Protein AF-A0A2R6J9D9-F1 (afdb_monomer)

Foldseek 3Di:
DDDPDLVVLCVVVVDDCVPDLAHSLLSSLVSCVVVVHQLCVVCVVVVHDSVVSVVSPVVSVVSVVVVVVVVVVVCVVVDLFDFDDDPPPDLQCQVVSVVVRCVVSVHDDPDDSVVRSVVVD

Structure (mmCIF, N/CA/C/O backbone):
data_AF-A0A2R6J9D9-F1
#
_entry.id   AF-A0A2R6J9D9-F1
#
loop_
_atom_site.group_PDB
_atom_site.id
_atom_site.type_symbol
_atom_site.label_atom_id
_atom_site.label_alt_id
_atom_site.label_comp_id
_atom_site.label_asym_id
_atom_site.label_entity_id
_atom_site.label_seq_id
_atom_site.pdbx_PDB_ins_code
_atom_site.Cartn_x
_atom_site.Cartn_y
_atom_site.Cartn_z
_atom_site.occupancy
_atom_site.B_iso_or_equiv
_atom_site.auth_seq_id
_atom_site.auth_comp_id
_atom_site.auth_asym_id
_atom_site.auth_atom_id
_atom_site.pdbx_PDB_model_num
ATOM 1 N N . MET A 1 1 ? 12.250 -14.308 -22.988 1.00 59.38 1 MET A N 1
ATOM 2 C CA . MET A 1 1 ? 10.865 -14.685 -22.638 1.00 59.38 1 MET A CA 1
ATOM 3 C C . MET A 1 1 ? 10.064 -13.410 -22.821 1.00 59.38 1 MET A C 1
ATOM 5 O O . MET A 1 1 ? 10.521 -12.401 -22.309 1.00 59.38 1 MET A O 1
ATOM 9 N N . THR A 1 2 ? 9.012 -13.396 -23.637 1.00 79.56 2 THR A N 1
ATOM 10 C CA . THR A 1 2 ? 8.226 -12.167 -23.847 1.00 79.56 2 THR A CA 1
ATOM 11 C C . THR A 1 2 ? 7.443 -11.876 -22.575 1.00 79.56 2 THR A C 1
ATOM 13 O O . THR A 1 2 ? 6.824 -12.797 -22.035 1.00 79.56 2 THR A O 1
ATOM 16 N N . LEU A 1 3 ? 7.526 -10.648 -22.065 1.00 84.19 3 LEU A N 1
ATOM 17 C CA . LEU A 1 3 ? 6.741 -10.256 -20.904 1.00 84.19 3 LEU A CA 1
ATOM 18 C C . LEU A 1 3 ? 5.250 -10.218 -21.281 1.00 84.19 3 LEU A C 1
ATOM 20 O O . LEU A 1 3 ? 4.922 -9.930 -22.433 1.00 84.19 3 LEU A O 1
ATOM 24 N N . PRO A 1 4 ? 4.342 -10.575 -20.356 1.00 85.94 4 PRO A N 1
ATOM 25 C CA . PRO A 1 4 ? 2.912 -10.381 -20.573 1.00 85.94 4 PRO A CA 1
ATOM 26 C C . PRO A 1 4 ? 2.604 -8.893 -20.769 1.00 85.94 4 PRO A C 1
ATOM 28 O O . PRO A 1 4 ? 3.293 -8.043 -20.203 1.00 85.94 4 PRO A O 1
ATOM 31 N N . ASP A 1 5 ? 1.562 -8.596 -21.543 1.00 90.19 5 ASP A N 1
ATOM 32 C CA . ASP A 1 5 ? 1.125 -7.222 -21.781 1.00 90.19 5 ASP A CA 1
ATOM 33 C C . ASP A 1 5 ? 0.757 -6.549 -20.439 1.00 90.19 5 ASP A C 1
ATOM 35 O O . ASP A 1 5 ? -0.042 -7.111 -19.677 1.00 90.19 5 ASP A O 1
ATOM 39 N N . PRO A 1 6 ? 1.339 -5.379 -20.101 1.00 88.50 6 PRO A N 1
ATOM 40 C CA . PRO A 1 6 ? 0.987 -4.652 -18.887 1.00 88.50 6 PRO A CA 1
ATOM 41 C C . PRO A 1 6 ? -0.514 -4.365 -18.765 1.00 88.50 6 PRO A C 1
ATOM 43 O O . PRO A 1 6 ? -1.036 -4.364 -17.651 1.00 88.50 6 PRO A O 1
ATOM 46 N N . ASP A 1 7 ? -1.211 -4.142 -19.879 1.00 89.69 7 ASP A N 1
ATOM 47 C CA . ASP A 1 7 ? -2.634 -3.810 -19.877 1.00 89.69 7 ASP A CA 1
ATOM 48 C C . ASP A 1 7 ? -3.474 -5.007 -19.422 1.00 89.69 7 ASP A C 1
ATOM 50 O O . ASP A 1 7 ? -4.302 -4.863 -18.519 1.00 89.69 7 ASP A O 1
ATOM 54 N N . ASP A 1 8 ? -3.170 -6.204 -19.932 1.00 92.12 8 ASP A N 1
ATOM 55 C CA . ASP A 1 8 ? -3.807 -7.454 -19.503 1.00 92.12 8 ASP A CA 1
ATOM 56 C C . ASP A 1 8 ? -3.584 -7.704 -18.003 1.00 92.12 8 ASP A C 1
ATOM 58 O O . ASP A 1 8 ? -4.490 -8.134 -17.280 1.00 92.12 8 ASP A O 1
ATOM 62 N N . LEU A 1 9 ? -2.372 -7.421 -17.507 1.00 92.06 9 LEU A N 1
ATOM 63 C CA . LEU A 1 9 ? -2.051 -7.577 -16.089 1.00 92.06 9 LEU A CA 1
ATOM 64 C C . LEU A 1 9 ? -2.871 -6.635 -15.207 1.00 92.06 9 LEU A C 1
ATOM 66 O O . LEU A 1 9 ? -3.335 -7.047 -14.141 1.00 92.06 9 LEU A O 1
ATOM 70 N N . LEU A 1 10 ? -3.016 -5.377 -15.625 1.00 94.12 10 LEU A N 1
ATOM 71 C CA . LEU A 1 10 ? -3.750 -4.359 -14.881 1.00 94.12 10 LEU A CA 1
ATOM 72 C C . LEU A 1 10 ? -5.261 -4.603 -14.909 1.00 94.12 10 LEU A C 1
ATOM 74 O O . LEU A 1 10 ? -5.912 -4.440 -13.875 1.00 94.12 10 LEU A O 1
ATOM 78 N N . GLU A 1 11 ? -5.810 -5.044 -16.041 1.00 92.88 11 GLU A N 1
ATOM 79 C CA . GLU A 1 11 ? -7.218 -5.439 -16.140 1.00 92.88 11 GLU A CA 1
ATOM 80 C C . GLU A 1 11 ? -7.527 -6.647 -15.251 1.00 92.88 11 GLU A C 1
ATOM 82 O O . GLU A 1 11 ? -8.516 -6.631 -14.516 1.00 92.88 11 GLU A O 1
ATOM 87 N N . GLN A 1 12 ? -6.655 -7.663 -15.232 1.00 91.06 12 GLN A N 1
ATOM 88 C CA . GLN A 1 12 ? -6.852 -8.866 -14.416 1.00 91.06 12 GLN A CA 1
ATOM 89 C C . GLN A 1 12 ? -6.980 -8.558 -12.915 1.00 91.06 12 GLN A C 1
ATOM 91 O O . GLN A 1 12 ? -7.716 -9.246 -12.205 1.00 91.06 12 GLN A O 1
ATOM 96 N N . VAL A 1 13 ? -6.261 -7.545 -12.423 1.00 89.94 13 VAL A N 1
ATOM 97 C CA . VAL A 1 13 ? -6.293 -7.133 -11.008 1.00 89.94 13 VAL A CA 1
ATOM 98 C C . VAL A 1 13 ? -7.260 -5.976 -10.735 1.00 89.94 13 VAL A C 1
ATOM 100 O O . VAL A 1 13 ? -7.359 -5.534 -9.592 1.00 89.94 13 VAL A O 1
ATOM 103 N N . GLY A 1 14 ? -7.981 -5.493 -11.753 1.00 93.38 14 GLY A N 1
ATOM 104 C CA . GLY A 1 14 ? -8.982 -4.433 -11.619 1.00 93.38 14 GLY A CA 1
ATOM 105 C C . GLY A 1 14 ? -8.395 -3.054 -11.306 1.00 93.38 14 GLY A C 1
ATOM 106 O O . GLY A 1 14 ? -8.954 -2.317 -10.496 1.00 93.38 14 GLY A O 1
ATOM 107 N N . PHE A 1 15 ? -7.248 -2.700 -11.891 1.00 96.06 15 PHE A N 1
ATOM 108 C CA . PHE A 1 15 ? -6.626 -1.400 -11.643 1.00 96.06 15 PHE A CA 1
ATOM 109 C C . PHE A 1 15 ? -7.365 -0.248 -12.346 1.00 96.06 15 PHE A C 1
ATOM 111 O O . PHE A 1 15 ? -7.432 -0.188 -13.573 1.00 96.06 15 PHE A O 1
ATOM 118 N N . GLU A 1 16 ? -7.821 0.739 -11.569 1.00 94.62 16 GLU A N 1
ATOM 119 C CA . GLU A 1 16 ? -8.441 1.968 -12.075 1.00 94.62 16 GLU A CA 1
ATOM 120 C C . GLU A 1 16 ? -7.589 3.205 -11.754 1.00 94.62 16 GLU A C 1
ATOM 122 O O . GLU A 1 16 ? -7.557 3.694 -10.624 1.00 94.62 16 GLU A O 1
ATOM 127 N N . ALA A 1 17 ? -6.925 3.770 -12.767 1.00 91.06 17 ALA A N 1
ATOM 128 C CA . ALA A 1 17 ? -6.007 4.900 -12.581 1.00 91.06 17 ALA A CA 1
ATOM 129 C C . ALA A 1 17 ? -6.672 6.154 -11.979 1.00 91.06 17 ALA A C 1
ATOM 131 O O . ALA A 1 17 ? -6.022 6.904 -11.259 1.00 91.06 17 ALA A O 1
ATOM 132 N N . GLY A 1 18 ? -7.958 6.392 -12.264 1.00 92.06 18 GLY A N 1
ATOM 133 C CA . GLY A 1 18 ? -8.691 7.558 -11.754 1.00 92.06 18 GLY A CA 1
ATOM 134 C C . GLY A 1 18 ? -9.075 7.469 -10.273 1.00 92.06 18 GLY A C 1
ATOM 135 O O . GLY A 1 18 ? -9.363 8.495 -9.664 1.00 92.06 18 GLY A O 1
ATOM 136 N N . ALA A 1 19 ? -9.065 6.264 -9.700 1.00 93.62 19 ALA A N 1
ATOM 137 C CA . ALA A 1 19 ? -9.430 6.000 -8.309 1.00 93.62 19 ALA A CA 1
ATOM 138 C C . ALA A 1 19 ? -8.234 5.527 -7.462 1.00 93.62 19 ALA A C 1
ATOM 140 O O . ALA A 1 19 ? -8.396 5.195 -6.289 1.00 93.62 19 ALA A O 1
ATOM 141 N N . SER A 1 20 ? -7.030 5.489 -8.041 1.00 95.44 20 SER A N 1
ATOM 142 C CA . SER A 1 20 ? -5.826 4.990 -7.383 1.00 95.44 20 SER A CA 1
ATOM 143 C C . SER A 1 20 ? -4.877 6.115 -6.969 1.00 95.44 20 SER A C 1
ATOM 145 O O . SER A 1 20 ? -4.750 7.133 -7.644 1.00 95.44 20 SER A O 1
ATOM 147 N N . ALA A 1 21 ? -4.131 5.887 -5.885 1.00 96.62 21 ALA A N 1
ATOM 148 C CA . ALA A 1 21 ? -2.968 6.701 -5.523 1.00 96.62 21 ALA A CA 1
ATOM 149 C C . ALA A 1 21 ? -1.754 6.454 -6.447 1.00 96.62 21 ALA A C 1
ATOM 151 O O . ALA A 1 21 ? -0.755 7.174 -6.380 1.00 96.62 21 ALA A O 1
ATOM 152 N N . LEU A 1 22 ? -1.814 5.417 -7.287 1.00 97.75 22 LEU A N 1
ATOM 153 C CA . LEU A 1 22 ? -0.772 5.073 -8.244 1.00 97.75 22 LEU A CA 1
ATOM 154 C C . LEU A 1 22 ? -1.107 5.612 -9.631 1.00 97.75 22 LEU A C 1
ATOM 156 O O . LEU A 1 22 ? -2.234 5.520 -10.109 1.00 97.75 22 LEU A O 1
ATOM 160 N N . THR A 1 23 ? -0.085 6.094 -10.329 1.00 97.06 23 THR A N 1
ATOM 161 C CA . THR A 1 23 ? -0.179 6.304 -11.776 1.00 97.06 23 THR A CA 1
ATOM 162 C C . THR A 1 23 ? -0.217 4.956 -12.497 1.00 97.06 23 THR A C 1
ATOM 164 O O . THR A 1 23 ? 0.303 3.961 -11.988 1.00 97.06 23 THR A O 1
ATOM 167 N N . ARG A 1 24 ? -0.748 4.925 -13.728 1.00 96.25 24 ARG A N 1
ATOM 168 C CA . ARG A 1 24 ? -0.723 3.709 -14.562 1.00 96.25 24 ARG A CA 1
ATOM 169 C C . ARG A 1 24 ? 0.689 3.129 -14.666 1.00 96.25 24 ARG A C 1
ATOM 171 O O . ARG A 1 24 ? 0.888 1.954 -14.402 1.00 96.25 24 ARG A O 1
ATOM 178 N N . ARG A 1 25 ? 1.690 3.980 -14.909 1.00 96.94 25 ARG A N 1
ATOM 179 C CA . ARG A 1 25 ? 3.084 3.545 -15.048 1.00 96.94 25 ARG A CA 1
ATOM 180 C C . ARG A 1 25 ? 3.670 2.932 -13.775 1.00 96.94 25 ARG A C 1
ATOM 182 O O . ARG A 1 25 ? 4.456 1.995 -13.848 1.00 96.94 25 ARG A O 1
ATOM 189 N N . GLN A 1 26 ? 3.296 3.454 -12.610 1.00 98.25 26 GLN A N 1
ATOM 190 C CA . GLN A 1 26 ? 3.671 2.861 -11.326 1.00 98.25 26 GLN A CA 1
ATOM 191 C C . GLN A 1 26 ? 3.028 1.485 -11.139 1.00 98.25 26 GLN A C 1
ATOM 193 O O . GLN A 1 26 ? 3.707 0.555 -10.711 1.00 98.25 26 GLN A O 1
ATOM 198 N N . ALA A 1 27 ? 1.750 1.349 -11.496 1.00 97.75 27 ALA A N 1
ATOM 199 C CA . ALA A 1 27 ? 1.034 0.082 -11.418 1.00 97.75 27 ALA A CA 1
ATOM 200 C C . ALA A 1 27 ? 1.625 -0.976 -12.366 1.00 97.75 27 ALA A C 1
ATOM 202 O O . ALA A 1 27 ? 1.843 -2.102 -11.933 1.00 97.75 27 ALA A O 1
ATOM 203 N N . GLU A 1 28 ? 1.969 -0.613 -13.606 1.00 97.12 28 GLU A N 1
ATOM 204 C CA . GLU A 1 28 ? 2.649 -1.503 -14.566 1.00 97.12 28 GLU A CA 1
ATOM 205 C C . GLU A 1 28 ? 3.974 -2.032 -13.999 1.00 97.12 28 GLU A C 1
ATOM 207 O O . GLU A 1 28 ? 4.228 -3.236 -14.001 1.00 97.12 28 GLU A O 1
ATOM 212 N N . VAL A 1 29 ? 4.811 -1.135 -13.458 1.00 98.06 29 VAL A N 1
ATOM 213 C CA . VAL A 1 29 ? 6.090 -1.523 -12.848 1.00 98.06 29 VAL A CA 1
ATOM 214 C C . VAL A 1 29 ? 5.861 -2.482 -11.681 1.00 98.06 29 VAL A C 1
ATOM 216 O O . VAL A 1 29 ? 6.517 -3.517 -11.624 1.00 98.06 29 VAL A O 1
ATOM 219 N N . LEU A 1 30 ? 4.913 -2.203 -10.781 1.00 97.31 30 LEU A N 1
ATOM 220 C CA . LEU A 1 30 ? 4.600 -3.120 -9.681 1.00 97.31 30 LEU A CA 1
ATOM 221 C C . LEU A 1 30 ? 4.068 -4.471 -10.181 1.00 97.31 30 LEU A C 1
ATOM 223 O O . LEU A 1 30 ? 4.514 -5.506 -9.695 1.00 97.31 30 LEU A O 1
ATOM 227 N N . ALA A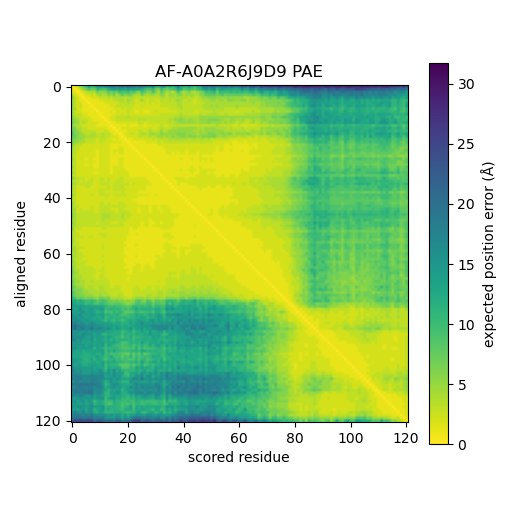 1 31 ? 3.187 -4.486 -11.184 1.00 95.94 31 ALA A N 1
ATOM 228 C CA . ALA A 1 31 ? 2.618 -5.714 -11.739 1.00 95.94 31 ALA A CA 1
ATOM 229 C C . ALA A 1 31 ? 3.691 -6.659 -12.310 1.00 95.94 31 ALA A C 1
ATOM 231 O O . ALA A 1 31 ? 3.584 -7.881 -12.157 1.00 95.94 31 ALA A O 1
ATOM 232 N N . PHE A 1 32 ? 4.741 -6.102 -12.921 1.00 96.50 32 PHE A N 1
ATOM 233 C CA . PHE A 1 32 ? 5.913 -6.864 -13.346 1.00 96.50 32 PHE A CA 1
ATOM 234 C C . PHE A 1 32 ? 6.798 -7.300 -12.176 1.00 96.50 32 PHE A C 1
ATOM 236 O O . PHE A 1 32 ? 7.275 -8.435 -12.158 1.00 96.50 32 PHE A O 1
ATOM 243 N N . ARG A 1 33 ? 7.011 -6.434 -11.178 1.00 97.00 33 ARG A N 1
ATOM 244 C CA . ARG A 1 33 ? 7.851 -6.752 -10.012 1.00 97.00 33 ARG A CA 1
ATOM 245 C C . ARG A 1 33 ? 7.265 -7.866 -9.142 1.00 97.00 33 ARG A C 1
ATOM 247 O O . ARG A 1 33 ? 8.035 -8.700 -8.684 1.00 97.00 33 ARG A O 1
ATOM 254 N N . GLU A 1 34 ? 5.942 -7.944 -8.994 1.00 94.69 34 GLU A N 1
ATOM 255 C CA . GLU A 1 34 ? 5.244 -9.056 -8.313 1.00 94.69 34 GLU A CA 1
ATOM 256 C C . GLU A 1 34 ? 5.384 -10.405 -9.046 1.00 94.69 34 GLU A C 1
ATOM 258 O O . GLU A 1 34 ? 5.057 -11.456 -8.504 1.00 94.69 34 GLU A O 1
ATOM 263 N N . ARG A 1 35 ? 5.877 -10.389 -10.290 1.00 94.00 35 ARG A N 1
ATOM 264 C CA . ARG A 1 35 ? 6.200 -11.578 -11.097 1.00 94.00 35 ARG A CA 1
ATOM 265 C C . ARG A 1 35 ? 7.711 -11.796 -11.222 1.00 94.00 35 ARG A C 1
ATOM 267 O O . ARG A 1 35 ? 8.161 -12.449 -12.159 1.00 94.00 35 ARG A O 1
ATOM 274 N N . ASP A 1 36 ? 8.487 -11.199 -10.317 1.00 95.94 36 ASP A N 1
ATOM 275 C CA . ASP A 1 36 ? 9.949 -11.285 -10.236 1.00 95.94 36 ASP A CA 1
ATOM 276 C C . ASP A 1 36 ? 10.714 -10.769 -11.471 1.00 95.94 36 ASP A C 1
ATOM 278 O O . ASP A 1 36 ? 11.915 -11.009 -11.615 1.00 95.94 36 ASP A O 1
ATOM 282 N N . VAL A 1 37 ? 10.068 -9.993 -12.348 1.00 96.81 37 VAL A N 1
ATOM 283 C CA . VAL A 1 37 ? 10.724 -9.415 -13.531 1.00 96.81 37 VAL A CA 1
ATOM 284 C C . VAL A 1 37 ? 11.754 -8.370 -13.098 1.00 96.81 37 VAL A C 1
ATOM 286 O O . VAL A 1 37 ? 11.477 -7.520 -12.245 1.00 96.81 37 VAL A O 1
ATOM 289 N N . SER A 1 38 ? 12.960 -8.406 -13.672 1.00 97.75 38 SER A N 1
ATOM 290 C CA . SER A 1 38 ? 14.023 -7.478 -13.286 1.00 97.75 38 SER A CA 1
ATOM 291 C C . SER A 1 38 ? 13.734 -6.049 -13.761 1.00 97.75 38 SER A C 1
ATOM 293 O O . SER A 1 38 ? 13.095 -5.825 -14.785 1.00 97.75 38 SER A O 1
ATOM 295 N N . GLN A 1 39 ? 14.262 -5.043 -13.057 1.00 98.12 39 GLN A N 1
ATOM 296 C CA . GLN A 1 39 ? 14.142 -3.645 -13.499 1.00 98.12 39 GLN A CA 1
ATOM 297 C C . GLN A 1 39 ? 14.779 -3.391 -14.875 1.00 98.12 39 GLN A C 1
ATOM 299 O O . GL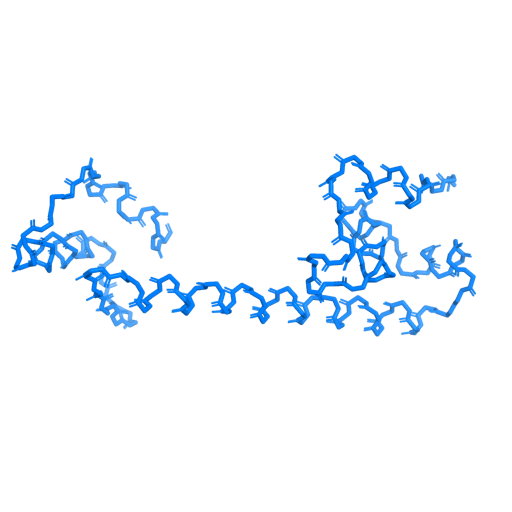N A 1 39 ? 14.419 -2.418 -15.532 1.00 98.12 39 GLN A O 1
ATOM 304 N N . ALA A 1 40 ? 15.758 -4.208 -15.279 1.00 98.06 40 ALA A N 1
ATOM 305 C CA . ALA A 1 40 ? 16.391 -4.095 -16.587 1.00 98.06 40 ALA A CA 1
ATOM 306 C C . ALA A 1 40 ? 15.437 -4.570 -17.690 1.00 98.06 40 ALA A C 1
ATOM 308 O O . ALA A 1 40 ? 15.194 -3.814 -18.623 1.00 98.06 40 ALA A O 1
ATOM 309 N N . ASP A 1 41 ? 14.817 -5.739 -17.515 1.00 97.50 41 ASP A N 1
ATOM 310 C CA . ASP A 1 41 ? 13.845 -6.277 -18.477 1.00 97.50 41 ASP A CA 1
ATOM 311 C C . ASP A 1 41 ? 12.602 -5.383 -18.567 1.00 97.50 41 ASP A C 1
ATOM 313 O O . ASP A 1 41 ? 12.114 -5.096 -19.656 1.00 97.50 41 ASP A O 1
ATOM 317 N N . ILE A 1 42 ? 12.134 -4.857 -17.426 1.00 97.19 42 ILE A N 1
ATOM 318 C CA . ILE A 1 42 ? 11.057 -3.860 -17.405 1.00 97.19 42 ILE A CA 1
ATOM 319 C C . ILE A 1 42 ? 11.481 -2.628 -18.202 1.00 97.19 42 ILE A C 1
ATOM 321 O O . ILE A 1 42 ? 10.694 -2.118 -18.982 1.00 97.19 42 ILE A O 1
ATOM 325 N N . ALA A 1 43 ? 12.705 -2.126 -18.028 1.00 97.50 43 ALA A N 1
ATOM 326 C CA . ALA A 1 43 ? 13.166 -0.943 -18.749 1.00 97.50 43 ALA A CA 1
ATOM 327 C C . ALA A 1 43 ? 13.195 -1.157 -20.270 1.00 97.50 43 ALA A C 1
ATOM 329 O O . ALA A 1 43 ? 12.800 -0.251 -21.004 1.00 97.50 43 ALA A O 1
ATOM 330 N N . GLU A 1 44 ? 13.616 -2.341 -20.721 1.00 96.31 44 GLU A N 1
ATOM 331 C CA . GLU A 1 44 ? 13.595 -2.735 -22.132 1.00 96.31 44 GLU A CA 1
ATOM 332 C C . GLU A 1 44 ? 12.166 -2.772 -22.684 1.00 96.31 44 GLU A C 1
ATOM 334 O O . GLU A 1 44 ? 11.882 -2.096 -23.673 1.00 96.31 44 GLU A O 1
ATOM 339 N N . GLU A 1 45 ? 11.256 -3.470 -22.003 1.00 95.00 45 GLU A N 1
ATOM 340 C CA . GLU A 1 45 ? 9.839 -3.582 -22.382 1.00 95.00 45 GLU A CA 1
ATOM 341 C C . GLU A 1 45 ? 9.147 -2.218 -22.441 1.00 95.00 45 GLU A C 1
ATOM 343 O O . GLU A 1 45 ? 8.418 -1.875 -23.367 1.00 95.00 45 GLU A O 1
ATOM 348 N N . LEU A 1 46 ? 9.429 -1.391 -21.443 1.00 93.75 46 LEU A N 1
ATOM 349 C CA . LEU A 1 46 ? 8.816 -0.090 -21.254 1.00 93.75 46 LEU A CA 1
ATOM 350 C C . LEU A 1 46 ? 9.492 1.020 -22.076 1.00 93.75 46 LEU A C 1
ATOM 352 O O . LEU A 1 46 ? 9.068 2.177 -21.988 1.00 93.75 46 LEU A O 1
ATOM 356 N N . GLY A 1 47 ? 10.537 0.704 -22.848 1.00 95.88 47 GLY A N 1
ATOM 357 C CA . GLY A 1 47 ? 11.260 1.661 -23.686 1.00 95.88 47 GLY A CA 1
ATOM 358 C C . GLY A 1 47 ? 11.891 2.808 -22.890 1.00 95.88 47 GLY A C 1
ATOM 359 O O . GLY A 1 47 ? 11.859 3.963 -23.315 1.00 95.88 47 GLY A O 1
ATOM 360 N N . THR A 1 48 ? 12.416 2.524 -21.696 1.00 97.25 48 THR A N 1
ATOM 361 C CA . THR A 1 48 ? 12.962 3.531 -20.777 1.00 97.25 48 THR A CA 1
ATOM 362 C C . THR A 1 48 ? 14.276 3.074 -20.136 1.00 97.25 48 THR A C 1
ATOM 364 O O . THR A 1 48 ? 14.838 2.047 -20.497 1.00 97.25 48 THR A O 1
ATOM 367 N N . SER A 1 49 ? 14.833 3.856 -19.208 1.00 98.44 49 SER A N 1
ATOM 368 C CA . SER A 1 49 ? 16.067 3.485 -18.507 1.00 98.44 49 SER A CA 1
ATOM 369 C C . SER A 1 49 ? 15.782 2.696 -17.226 1.00 98.44 49 SER A C 1
ATOM 371 O O . SER A 1 49 ? 14.812 2.966 -16.518 1.00 98.44 49 SER A O 1
ATOM 373 N N . ARG A 1 50 ? 16.691 1.784 -16.855 1.00 98.44 50 ARG A N 1
ATOM 374 C CA . ARG A 1 50 ? 16.641 1.072 -15.562 1.00 98.44 50 ARG A CA 1
ATOM 375 C C . ARG A 1 50 ? 16.588 2.034 -14.369 1.00 98.44 5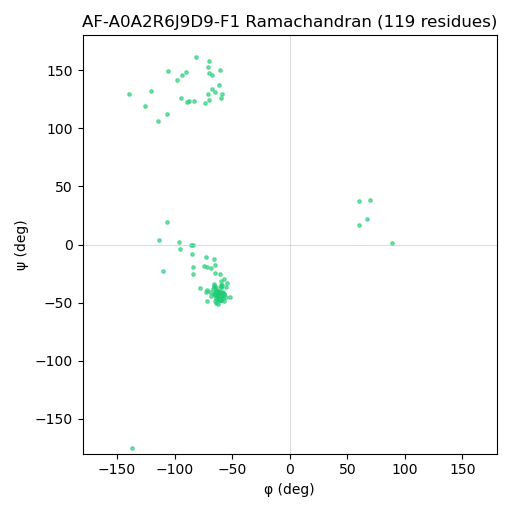0 ARG A C 1
ATOM 377 O O . ARG A 1 50 ? 15.909 1.760 -13.386 1.00 98.44 50 ARG A O 1
ATOM 384 N N . ALA A 1 51 ? 17.291 3.166 -14.459 1.00 98.56 51 ALA A N 1
ATOM 385 C CA . ALA A 1 51 ? 17.259 4.202 -13.428 1.00 98.56 51 ALA A CA 1
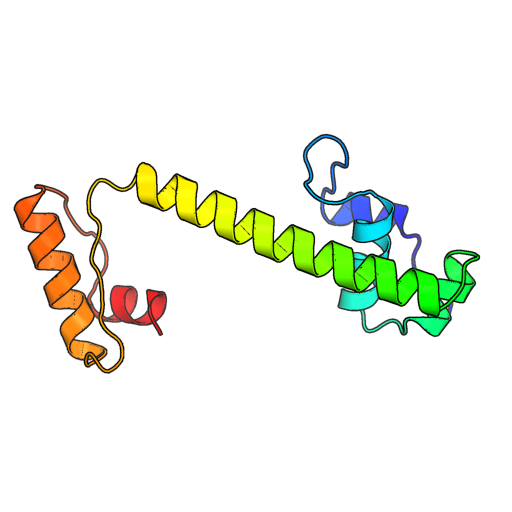ATOM 386 C C . ALA A 1 51 ? 15.855 4.809 -13.283 1.00 98.56 51 ALA A C 1
ATOM 388 O O . ALA A 1 51 ? 15.369 4.946 -12.166 1.00 98.56 51 ALA A O 1
ATOM 389 N N . ASN A 1 52 ? 15.178 5.093 -14.401 1.00 98.38 52 ASN A N 1
ATOM 390 C CA . ASN A 1 52 ? 13.805 5.587 -14.384 1.00 98.38 52 ASN A CA 1
ATOM 391 C C . ASN A 1 52 ? 12.832 4.548 -13.801 1.00 98.38 52 ASN A C 1
ATOM 393 O O . ASN A 1 52 ? 12.016 4.899 -12.954 1.00 98.38 52 ASN A O 1
ATOM 397 N N . VAL A 1 53 ? 12.960 3.266 -14.174 1.00 98.69 53 VAL A N 1
ATOM 398 C CA . VAL A 1 53 ? 12.162 2.176 -13.572 1.00 98.69 53 VAL A CA 1
ATOM 399 C C . VAL A 1 53 ? 12.376 2.109 -12.063 1.00 98.69 53 VAL A C 1
ATOM 401 O O . VAL A 1 53 ? 11.404 2.044 -11.316 1.00 98.69 53 VAL A O 1
ATOM 404 N N . SER A 1 54 ? 13.626 2.185 -11.601 1.00 98.62 54 SER A N 1
ATOM 405 C CA . SER A 1 54 ? 13.928 2.192 -10.168 1.00 98.62 54 SER A CA 1
ATOM 406 C C . SER A 1 54 ? 13.283 3.374 -9.446 1.00 98.62 54 SER A C 1
ATOM 408 O O . SER A 1 54 ? 12.771 3.193 -8.345 1.00 98.62 54 SER A O 1
ATOM 410 N N . SER A 1 55 ? 13.299 4.573 -10.034 1.00 98.75 55 SER A N 1
ATOM 411 C CA . SER A 1 55 ? 12.624 5.739 -9.455 1.00 98.75 55 SER A CA 1
ATOM 412 C C . SER A 1 55 ? 11.106 5.550 -9.407 1.00 98.75 55 SER A C 1
ATOM 414 O O . SER A 1 55 ? 10.498 5.825 -8.376 1.00 98.75 55 SER A O 1
ATOM 416 N N . ILE A 1 56 ? 10.502 5.026 -10.479 1.00 98.75 56 ILE A N 1
ATOM 417 C CA . ILE A 1 56 ? 9.064 4.735 -10.544 1.00 98.75 56 ILE A CA 1
ATOM 418 C C . ILE A 1 56 ? 8.664 3.706 -9.481 1.00 98.75 56 ILE A C 1
ATOM 420 O O . ILE A 1 56 ? 7.692 3.941 -8.767 1.00 98.75 56 ILE A O 1
ATOM 424 N N . GLU A 1 57 ? 9.411 2.604 -9.342 1.00 98.69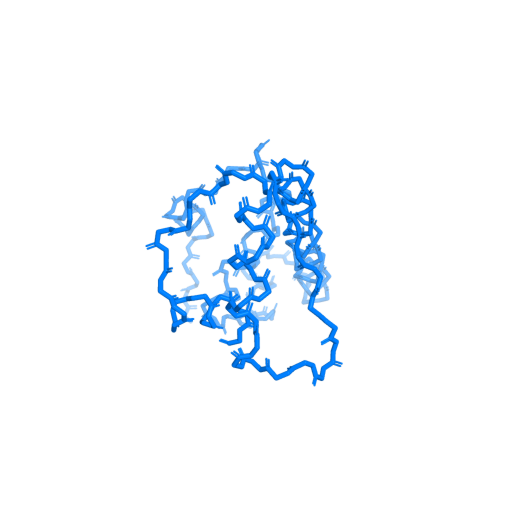 57 GLU A N 1
ATOM 425 C CA . GLU A 1 57 ? 9.145 1.559 -8.343 1.00 98.69 57 GLU A CA 1
ATOM 426 C C . GLU A 1 57 ? 9.207 2.123 -6.919 1.00 98.69 57 GLU A C 1
ATOM 428 O O . GLU A 1 57 ? 8.288 1.901 -6.130 1.00 98.69 57 GLU A O 1
ATOM 433 N N . SER A 1 58 ? 10.251 2.890 -6.594 1.00 98.69 58 SER A N 1
A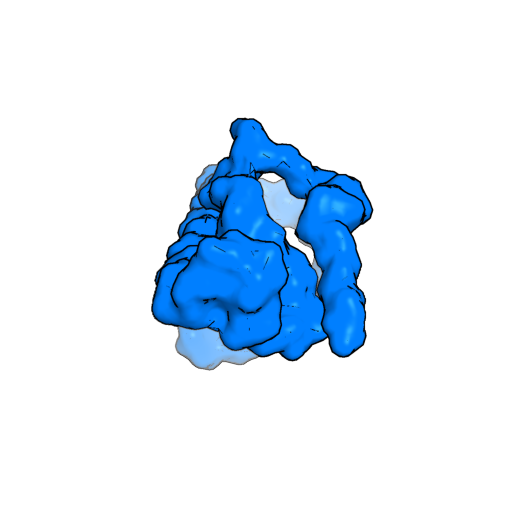TOM 434 C CA . SER A 1 58 ? 10.394 3.507 -5.271 1.00 98.69 58 SER A CA 1
ATOM 435 C C . SER A 1 58 ? 9.230 4.444 -4.951 1.00 98.69 58 SER A C 1
ATOM 437 O O . SER A 1 58 ? 8.625 4.323 -3.887 1.00 98.69 58 SER A O 1
ATOM 439 N N . SER A 1 59 ? 8.857 5.329 -5.882 1.00 98.62 59 SER A N 1
ATOM 440 C CA . SER A 1 59 ? 7.712 6.226 -5.693 1.00 98.62 59 SER A CA 1
ATOM 441 C C . SER A 1 59 ? 6.381 5.473 -5.614 1.00 98.62 59 SER A C 1
A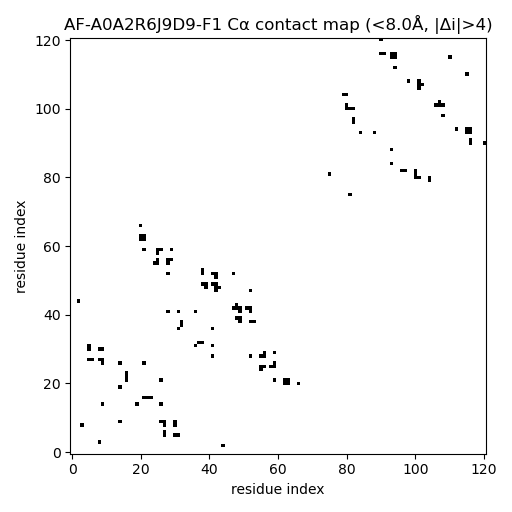TOM 443 O O . SER A 1 59 ? 5.494 5.880 -4.870 1.00 98.62 59 SER A O 1
ATOM 445 N N . ALA A 1 60 ? 6.224 4.369 -6.351 1.00 98.44 60 ALA A N 1
ATOM 446 C CA . ALA A 1 60 ? 5.031 3.530 -6.268 1.00 98.44 60 ALA A CA 1
ATOM 447 C C . ALA A 1 60 ? 4.885 2.905 -4.872 1.00 98.44 60 ALA A C 1
ATOM 449 O O . ALA A 1 60 ? 3.814 2.973 -4.270 1.00 98.44 60 ALA A O 1
ATOM 450 N N . ARG A 1 61 ? 5.975 2.347 -4.328 1.00 98.19 61 ARG A N 1
ATOM 451 C CA . ARG A 1 61 ? 5.997 1.771 -2.974 1.00 98.19 61 ARG A CA 1
ATOM 452 C C . ARG A 1 61 ? 5.731 2.826 -1.902 1.00 98.19 61 ARG A C 1
ATOM 454 O O . ARG A 1 61 ? 4.960 2.570 -0.985 1.00 98.19 61 ARG A O 1
ATOM 461 N N . GLU A 1 62 ? 6.305 4.018 -2.046 1.00 98.56 62 GLU A N 1
ATOM 462 C CA . GLU A 1 62 ? 6.043 5.140 -1.140 1.00 98.56 62 GLU A CA 1
ATOM 463 C C . GLU A 1 62 ? 4.568 5.577 -1.174 1.00 98.56 62 GLU A C 1
ATOM 465 O O . GLU A 1 62 ? 3.971 5.821 -0.127 1.00 98.56 62 GLU A O 1
ATOM 470 N N . ASN A 1 63 ? 3.954 5.636 -2.359 1.00 98.25 63 ASN A N 1
ATOM 471 C CA . ASN A 1 63 ? 2.532 5.957 -2.489 1.00 98.25 63 ASN A CA 1
ATOM 472 C C . ASN A 1 63 ? 1.638 4.888 -1.843 1.00 98.25 63 ASN A C 1
ATOM 474 O O . ASN A 1 63 ? 0.657 5.245 -1.195 1.00 98.25 63 ASN A O 1
ATOM 478 N N . ILE A 1 64 ? 1.978 3.600 -1.975 1.00 98.19 64 ILE A N 1
ATOM 479 C CA . ILE A 1 64 ? 1.266 2.513 -1.280 1.00 98.19 64 ILE A CA 1
ATOM 480 C C . ILE A 1 64 ? 1.372 2.681 0.232 1.00 98.19 64 ILE A C 1
ATOM 482 O O . ILE A 1 64 ? 0.359 2.578 0.918 1.00 98.19 64 ILE A O 1
ATOM 486 N N . GLU A 1 65 ? 2.569 2.955 0.744 1.00 98.00 65 GLU A N 1
ATOM 487 C CA . GLU A 1 65 ? 2.786 3.130 2.179 1.00 98.00 65 GLU A CA 1
ATOM 488 C C . GLU A 1 65 ? 1.953 4.292 2.731 1.00 98.00 65 GLU A C 1
ATOM 490 O O . GLU A 1 65 ? 1.195 4.128 3.684 1.00 98.00 65 GLU A O 1
ATOM 495 N N . LYS A 1 66 ? 1.985 5.447 2.058 1.00 98.19 66 LYS A N 1
ATOM 496 C CA . LYS A 1 66 ? 1.169 6.611 2.434 1.00 98.19 66 LYS A CA 1
ATOM 497 C C . LYS A 1 66 ? -0.329 6.336 2.348 1.00 98.19 66 LYS A C 1
ATOM 499 O O . LYS A 1 66 ? -1.083 6.798 3.203 1.00 98.19 66 LYS A O 1
ATOM 504 N N . ALA A 1 67 ? -0.780 5.616 1.321 1.00 97.19 67 ALA A N 1
ATOM 505 C CA . ALA A 1 67 ? -2.188 5.262 1.173 1.00 97.19 67 ALA A CA 1
ATOM 506 C C . ALA A 1 67 ? -2.649 4.320 2.296 1.00 97.19 67 ALA A C 1
ATOM 508 O O . ALA A 1 67 ? -3.718 4.539 2.860 1.00 97.19 67 ALA A O 1
ATOM 509 N N . ARG A 1 68 ? -1.828 3.325 2.664 1.00 96.31 68 ARG A N 1
ATOM 510 C CA . ARG A 1 68 ? -2.093 2.434 3.804 1.00 96.31 68 ARG A CA 1
ATOM 511 C C . ARG A 1 68 ? -2.197 3.212 5.108 1.00 96.31 68 ARG A C 1
ATOM 513 O O . ARG A 1 68 ? -3.185 3.044 5.813 1.00 96.31 68 ARG A O 1
ATOM 520 N N . GLU A 1 69 ? -1.250 4.107 5.371 1.00 97.06 69 GLU A N 1
ATOM 521 C CA . GLU A 1 69 ? -1.289 4.977 6.552 1.00 97.06 69 GLU A CA 1
ATOM 522 C C . GLU A 1 69 ? -2.537 5.873 6.560 1.00 97.06 69 GLU A C 1
ATOM 524 O O . GLU A 1 69 ? -3.197 6.028 7.581 1.00 97.06 69 GLU A O 1
ATOM 529 N N . THR A 1 70 ? -2.924 6.417 5.404 1.00 96.12 70 THR A N 1
ATOM 530 C CA . THR A 1 70 ? -4.131 7.252 5.281 1.00 96.12 70 THR A CA 1
ATOM 531 C C . THR A 1 70 ? -5.399 6.470 5.628 1.00 96.12 70 THR A C 1
ATOM 533 O O . THR A 1 70 ? -6.260 6.983 6.343 1.00 96.12 70 THR A O 1
ATOM 536 N N . VAL A 1 71 ? -5.522 5.234 5.133 1.00 95.62 71 VAL A N 1
ATOM 537 C CA . VAL A 1 71 ? -6.651 4.353 5.462 1.00 95.62 71 VAL A CA 1
ATOM 538 C C . VAL A 1 71 ? -6.630 3.998 6.946 1.00 95.62 71 VAL A C 1
ATOM 540 O O . VAL A 1 71 ? -7.644 4.187 7.610 1.00 95.62 71 VAL A O 1
ATOM 543 N N . ALA A 1 72 ? -5.479 3.583 7.481 1.00 90.25 72 ALA A N 1
ATOM 544 C CA . ALA A 1 72 ? -5.328 3.243 8.894 1.00 90.25 72 ALA A CA 1
ATOM 545 C C . ALA A 1 72 ? -5.714 4.416 9.812 1.00 90.25 72 ALA A C 1
ATOM 547 O O . ALA A 1 72 ? -6.447 4.239 10.785 1.00 90.25 72 ALA A O 1
ATOM 548 N N . PHE A 1 73 ? -5.295 5.636 9.470 1.00 91.06 73 PHE A N 1
ATOM 549 C CA . PHE A 1 73 ? -5.670 6.846 10.196 1.00 91.06 73 PHE A CA 1
ATOM 550 C C . PHE A 1 73 ? -7.181 7.124 10.135 1.00 91.06 73 PHE A C 1
ATOM 552 O O . PHE A 1 73 ? -7.797 7.436 11.156 1.00 91.06 73 PHE A O 1
ATOM 559 N N . ALA A 1 74 ? -7.802 6.997 8.958 1.00 92.88 74 ALA A N 1
ATOM 560 C CA . ALA A 1 74 ? -9.244 7.188 8.805 1.00 92.88 74 ALA A CA 1
ATOM 561 C C . ALA A 1 74 ? -10.052 6.141 9.593 1.00 92.88 74 ALA A C 1
ATOM 563 O O . ALA A 1 74 ? -11.026 6.489 10.266 1.00 92.88 74 ALA A O 1
ATOM 564 N N . GLU A 1 75 ? -9.621 4.878 9.560 1.00 89.25 75 GLU A N 1
ATOM 565 C CA . GLU A 1 75 ? -10.203 3.796 10.354 1.00 89.25 75 GLU A CA 1
ATOM 566 C C . GLU A 1 75 ? -10.083 4.098 11.850 1.00 89.25 75 GLU A C 1
ATOM 568 O O . GLU A 1 75 ? -11.090 4.042 12.560 1.00 89.25 75 GLU A O 1
ATOM 573 N N . ALA A 1 76 ? -8.904 4.527 12.314 1.00 86.38 76 ALA A N 1
ATOM 574 C CA . ALA A 1 76 ? -8.673 4.906 13.704 1.00 86.38 76 ALA A CA 1
ATOM 575 C C . ALA A 1 76 ? -9.587 6.057 14.158 1.00 86.38 76 ALA A C 1
ATOM 577 O O . ALA A 1 76 ? -10.196 5.960 15.222 1.00 86.38 76 ALA A O 1
ATOM 578 N N . LEU A 1 77 ? -9.755 7.115 13.354 1.00 87.38 77 LEU A N 1
ATOM 579 C CA . LEU A 1 77 ? -10.668 8.225 13.676 1.00 87.38 77 LEU A CA 1
ATOM 580 C C . LEU A 1 77 ? -12.124 7.778 13.836 1.00 87.38 77 LEU A C 1
ATOM 582 O O . LEU A 1 77 ? -12.859 8.340 14.646 1.00 87.38 77 LEU A O 1
ATOM 586 N N . SER A 1 78 ? -12.545 6.792 13.046 1.00 85.50 78 SER A N 1
ATOM 587 C CA . SER A 1 78 ? -13.901 6.242 13.104 1.00 85.50 78 SER A CA 1
ATOM 588 C C . SER A 1 78 ? -14.079 5.153 14.168 1.00 85.50 78 SER A C 1
ATOM 590 O O . SER A 1 78 ? -15.208 4.723 14.416 1.00 85.50 78 SER A O 1
ATOM 592 N N . ALA A 1 79 ? -12.988 4.697 14.794 1.00 85.12 79 ALA A N 1
ATOM 593 C CA . ALA A 1 79 ? -13.017 3.589 15.732 1.00 85.12 79 ALA A CA 1
ATOM 594 C C . ALA A 1 79 ? -13.730 4.000 17.034 1.00 85.12 79 ALA A C 1
ATOM 596 O O . ALA A 1 79 ? -13.303 4.948 17.696 1.00 85.12 79 ALA A O 1
ATOM 597 N N . PRO A 1 80 ? -14.784 3.275 17.458 1.00 84.12 80 PRO A N 1
ATOM 598 C CA . PRO A 1 80 ? -15.501 3.587 18.695 1.00 84.12 80 PRO A CA 1
ATOM 599 C C . PRO A 1 80 ? -14.655 3.327 19.949 1.00 84.12 80 PRO A C 1
ATOM 601 O O . PRO A 1 80 ? -14.962 3.851 21.015 1.00 84.12 80 PRO A O 1
ATOM 604 N N . VAL A 1 81 ? -13.611 2.503 19.824 1.00 88.38 81 VAL A N 1
ATOM 605 C CA . VAL A 1 81 ? -12.691 2.122 20.896 1.00 88.38 81 VAL A CA 1
ATOM 606 C C . VAL A 1 81 ? -11.283 2.094 20.322 1.00 88.38 81 VAL A C 1
ATOM 608 O O . VAL A 1 81 ? -11.050 1.459 19.294 1.00 88.38 81 VAL A O 1
ATOM 611 N N . GLN A 1 82 ? -10.350 2.759 20.995 1.00 87.56 82 GLN A N 1
ATOM 612 C CA . GLN A 1 82 ? -8.926 2.727 20.677 1.00 87.56 82 GLN A CA 1
ATOM 613 C C . GLN A 1 82 ? -8.171 2.199 21.893 1.00 87.56 82 GLN A C 1
ATOM 615 O O . GLN A 1 82 ? -8.406 2.646 23.014 1.00 87.56 82 GLN A O 1
ATOM 620 N N . VAL A 1 83 ? -7.272 1.244 21.668 1.00 88.56 83 VAL A N 1
ATOM 621 C CA . VAL A 1 83 ? -6.444 0.645 22.718 1.00 88.56 83 VAL A CA 1
ATOM 622 C C . VAL A 1 83 ? -4.989 0.775 22.303 1.00 88.56 83 VAL A C 1
ATOM 624 O O . VAL A 1 83 ? -4.589 0.239 21.273 1.00 88.56 83 VAL A O 1
ATOM 627 N N . THR A 1 84 ? -4.201 1.482 23.108 1.00 89.00 84 THR A N 1
ATOM 628 C CA . THR A 1 84 ? -2.754 1.595 22.907 1.00 89.00 84 THR A CA 1
ATOM 629 C C . THR A 1 84 ? -2.057 0.432 23.603 1.00 89.00 84 THR A C 1
ATOM 631 O O . THR A 1 84 ? -2.225 0.241 24.807 1.00 89.00 84 THR A O 1
ATOM 634 N N . VAL A 1 85 ? -1.272 -0.339 22.850 1.00 89.56 85 VAL A N 1
ATOM 635 C CA . VAL A 1 85 ? -0.424 -1.417 23.375 1.00 89.56 85 VAL A CA 1
ATOM 636 C C . VAL A 1 85 ? 1.024 -0.946 23.319 1.00 89.56 85 VAL A C 1
ATOM 638 O O . VAL A 1 85 ? 1.580 -0.756 22.240 1.00 89.56 85 VAL A O 1
ATOM 641 N N . GLU A 1 86 ? 1.629 -0.729 24.484 1.00 90.00 86 GLU A N 1
ATOM 642 C CA . GLU A 1 86 ? 3.011 -0.257 24.574 1.00 90.00 86 GLU A CA 1
ATOM 643 C C . GLU A 1 86 ? 3.998 -1.344 24.133 1.00 90.00 86 GLU A C 1
ATOM 645 O O . GLU A 1 86 ? 3.781 -2.543 24.350 1.00 90.00 86 GLU A O 1
ATOM 650 N N . ALA A 1 87 ? 5.118 -0.930 23.538 1.00 89.62 87 ALA A N 1
ATOM 651 C CA . ALA A 1 87 ? 6.165 -1.860 23.133 1.00 89.62 87 ALA A CA 1
ATOM 652 C C . ALA A 1 87 ? 6.691 -2.649 24.346 1.00 89.62 87 ALA A C 1
ATOM 654 O O . ALA A 1 87 ? 7.055 -2.073 25.370 1.00 89.62 87 ALA A O 1
ATOM 655 N N . GLY A 1 88 ? 6.752 -3.977 24.215 1.00 90.19 88 GLY A N 1
ATOM 656 C CA . GLY A 1 88 ? 7.147 -4.877 25.304 1.00 90.19 88 GLY A CA 1
ATOM 657 C C . GLY A 1 88 ? 5.997 -5.354 26.197 1.00 90.19 88 GLY A C 1
ATOM 658 O O . GLY A 1 88 ? 6.256 -6.119 27.123 1.00 90.19 88 GLY A O 1
ATOM 659 N N . THR A 1 89 ? 4.750 -4.956 25.917 1.00 91.81 89 THR A N 1
ATOM 660 C CA . THR A 1 89 ? 3.560 -5.588 26.513 1.00 91.81 89 THR A CA 1
ATOM 661 C C . THR A 1 89 ? 3.501 -7.063 26.113 1.00 91.81 89 THR A C 1
ATOM 663 O O . THR A 1 89 ? 3.759 -7.401 24.954 1.00 91.81 89 THR A O 1
ATOM 666 N N . ASP A 1 90 ? 3.167 -7.944 27.059 1.00 93.06 90 ASP A N 1
ATOM 667 C CA . ASP A 1 90 ? 2.990 -9.365 26.768 1.00 93.06 90 ASP A CA 1
ATOM 668 C C . ASP A 1 90 ? 1.788 -9.553 25.827 1.00 93.06 90 ASP A C 1
ATOM 670 O O . ASP A 1 90 ? 0.699 -9.021 26.059 1.00 93.06 90 ASP A O 1
ATOM 674 N N . LEU A 1 91 ? 1.970 -10.325 24.752 1.00 91.31 91 LEU A N 1
ATOM 675 C CA . LEU A 1 91 ? 0.909 -10.609 23.786 1.00 91.31 91 LEU A CA 1
ATOM 676 C C . LEU A 1 91 ? -0.325 -11.248 24.453 1.00 91.31 91 LEU A C 1
ATOM 678 O O . LEU A 1 91 ? -1.446 -11.030 23.993 1.00 91.31 91 LEU A O 1
ATOM 682 N N . TYR A 1 92 ? -0.140 -11.995 25.547 1.00 92.62 92 TYR A N 1
ATOM 683 C CA . TYR A 1 92 ? -1.226 -12.606 26.317 1.00 92.62 92 TYR A CA 1
ATOM 684 C C . TYR A 1 92 ? -2.057 -11.595 27.122 1.00 92.62 92 TYR A C 1
ATOM 686 O O . TYR A 1 92 ? -3.200 -11.907 27.466 1.00 92.62 92 TYR A O 1
ATOM 694 N N . ASP A 1 93 ? -1.541 -10.390 27.380 1.00 93.44 93 ASP A N 1
ATOM 695 C CA . ASP A 1 93 ? -2.268 -9.332 28.092 1.00 93.44 93 ASP A CA 1
ATOM 696 C C . ASP A 1 93 ? -3.185 -8.525 27.156 1.00 93.44 93 ASP A C 1
ATOM 698 O O . ASP A 1 93 ? -4.225 -8.006 27.578 1.00 93.44 93 ASP A O 1
ATOM 702 N N . VAL A 1 94 ? -2.854 -8.480 25.861 1.00 93.25 94 VAL A N 1
ATOM 703 C CA . VAL A 1 94 ? -3.560 -7.686 24.843 1.00 93.25 94 VAL A CA 1
ATOM 704 C C . VAL A 1 94 ? -5.067 -7.986 24.769 1.00 93.25 94 VAL A C 1
ATOM 706 O O . VAL A 1 94 ? -5.850 -7.033 24.749 1.00 93.25 94 VAL A O 1
ATOM 709 N N . PRO A 1 95 ? -5.543 -9.252 24.782 1.00 94.19 95 PRO A N 1
ATOM 710 C CA . PRO A 1 95 ? -6.978 -9.530 24.748 1.00 94.19 95 PRO A CA 1
ATOM 711 C C . PRO A 1 95 ? -7.756 -8.886 25.898 1.00 94.19 95 PRO A C 1
ATOM 713 O O . PRO A 1 95 ? -8.833 -8.339 25.671 1.00 94.19 95 PRO A O 1
ATOM 716 N N . ASN A 1 96 ? -7.208 -8.902 27.117 1.00 94.00 96 ASN A N 1
ATOM 717 C CA . ASN A 1 96 ? -7.874 -8.306 28.275 1.00 94.00 96 ASN A CA 1
ATOM 718 C C . ASN A 1 96 ? -7.967 -6.782 28.147 1.00 94.00 96 ASN A C 1
ATOM 720 O O . ASN A 1 96 ? -9.004 -6.209 28.485 1.00 94.00 96 ASN A O 1
ATOM 724 N N . MET A 1 97 ? -6.925 -6.131 27.618 1.00 94.12 97 MET A N 1
ATOM 725 C CA . MET A 1 97 ? -6.940 -4.689 27.342 1.00 94.12 97 MET A CA 1
ATOM 726 C C . MET A 1 97 ? -8.058 -4.325 26.357 1.00 94.12 97 MET A C 1
ATOM 728 O O . MET A 1 97 ? -8.813 -3.384 26.599 1.00 94.12 97 MET A O 1
ATOM 732 N N . VAL A 1 98 ? -8.208 -5.111 25.283 1.00 92.19 98 VAL A N 1
ATOM 733 C CA . VAL A 1 98 ? -9.261 -4.914 24.275 1.00 92.19 98 VAL A CA 1
ATOM 734 C C . VAL A 1 98 ? -10.653 -5.115 24.867 1.00 92.19 98 VAL A C 1
ATOM 736 O O . VAL A 1 98 ? -11.509 -4.250 24.698 1.00 92.19 98 VAL A O 1
ATOM 739 N N . TYR A 1 99 ? -10.894 -6.219 25.580 1.00 92.94 99 TYR A N 1
ATOM 740 C CA . TYR A 1 99 ? -12.213 -6.484 26.162 1.00 92.94 99 TYR A CA 1
ATOM 741 C C . TYR A 1 99 ? -12.621 -5.418 27.172 1.00 92.94 99 TYR A C 1
ATOM 743 O O . TYR A 1 99 ? -13.748 -4.941 27.109 1.00 92.94 99 TYR A O 1
ATOM 751 N N . SER A 1 100 ? -11.695 -4.986 28.031 1.00 93.06 100 SER A N 1
ATOM 752 C CA . SER A 1 100 ? -11.973 -3.963 29.045 1.00 93.06 100 SER A CA 1
ATOM 753 C C . SER A 1 100 ? -12.386 -2.638 28.401 1.00 93.06 100 SER A C 1
ATOM 755 O O . SER A 1 100 ? -13.416 -2.072 28.754 1.00 93.06 100 SER A O 1
ATOM 757 N N . ALA A 1 101 ? -11.640 -2.182 27.391 1.00 92.19 101 ALA A N 1
ATOM 758 C CA . ALA A 1 101 ? -11.957 -0.946 26.680 1.00 92.19 101 ALA A CA 1
ATOM 759 C C . ALA A 1 101 ? -13.283 -1.040 25.898 1.00 92.19 101 ALA A C 1
ATOM 761 O O . ALA A 1 101 ? -14.049 -0.077 25.833 1.00 92.19 101 ALA A O 1
ATOM 762 N N . CYS A 1 102 ? -13.583 -2.204 25.314 1.00 90.81 102 CYS A N 1
ATOM 763 C CA . CYS A 1 102 ? -14.854 -2.431 24.632 1.00 90.81 102 CYS A CA 1
ATOM 764 C C . CYS A 1 102 ? -16.041 -2.483 25.597 1.00 90.81 102 CYS A C 1
ATOM 766 O O . CYS A 1 102 ? -17.075 -1.887 25.297 1.00 90.81 102 CYS A O 1
ATOM 768 N N . ASP A 1 103 ? -15.893 -3.126 26.755 1.00 91.19 103 ASP A N 1
ATOM 769 C CA . ASP A 1 103 ? -16.928 -3.175 27.787 1.00 91.19 103 ASP A CA 1
ATOM 770 C C . ASP A 1 103 ? -17.242 -1.770 28.325 1.00 91.19 103 ASP A C 1
ATOM 772 O O . ASP A 1 103 ? -18.416 -1.405 28.429 1.00 91.19 103 ASP A O 1
ATOM 776 N N . GLU A 1 104 ? -16.221 -0.942 28.577 1.00 90.56 104 GLU A N 1
ATOM 777 C CA . GLU A 1 104 ? -16.387 0.462 28.989 1.00 90.56 104 GLU A CA 1
ATOM 778 C C . GLU A 1 104 ? -17.151 1.297 27.949 1.00 90.56 104 GLU A C 1
ATOM 780 O O . GLU A 1 104 ? -17.974 2.143 28.304 1.00 90.56 104 GLU A O 1
ATOM 785 N N . ALA A 1 105 ? -16.929 1.025 26.663 1.00 88.88 105 ALA A N 1
ATOM 786 C CA . ALA A 1 105 ? -17.624 1.682 25.560 1.00 88.88 105 ALA A CA 1
ATOM 787 C C . ALA A 1 105 ? -18.976 1.033 25.194 1.00 88.88 105 ALA A C 1
ATOM 789 O O . ALA A 1 105 ? -19.652 1.496 24.272 1.00 88.88 105 ALA A O 1
ATOM 790 N N . GLY A 1 106 ? -19.384 -0.045 25.873 1.00 89.50 106 GLY A N 1
ATOM 791 C CA . GLY A 1 106 ? -20.610 -0.789 25.564 1.00 89.50 106 GLY A CA 1
ATOM 792 C C . GLY A 1 106 ? -20.578 -1.532 24.220 1.00 89.50 106 GLY A C 1
ATOM 793 O O . GLY A 1 106 ? -21.629 -1.837 23.650 1.00 89.50 106 GLY A O 1
ATOM 794 N N . VAL A 1 107 ? -19.386 -1.820 23.696 1.00 89.81 107 VAL A N 1
ATOM 795 C CA . VAL A 1 107 ? -19.158 -2.521 22.429 1.00 89.81 107 VAL A CA 1
ATOM 796 C C . VAL A 1 107 ? -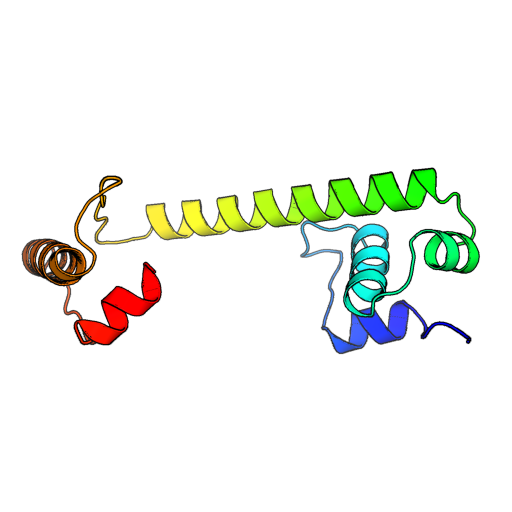18.966 -4.013 22.692 1.00 89.81 107 VAL A C 1
ATOM 798 O O . VAL A 1 107 ? -18.100 -4.421 23.456 1.00 89.81 107 VAL A O 1
ATOM 801 N N . LYS A 1 108 ? -19.744 -4.867 22.017 1.00 86.94 108 LYS A N 1
ATOM 802 C CA . LYS A 1 108 ? -19.587 -6.325 22.130 1.00 86.94 108 LYS A CA 1
ATOM 803 C C . LYS A 1 108 ? -18.490 -6.838 21.206 1.00 86.94 108 LYS A C 1
ATOM 805 O O . LYS A 1 108 ? -18.595 -6.701 19.988 1.00 86.94 108 LYS A O 1
ATOM 810 N N . VAL A 1 109 ? -17.502 -7.520 21.776 1.00 88.12 109 VAL A N 1
ATOM 811 C CA . VAL A 1 109 ? -16.445 -8.193 21.014 1.00 88.12 109 VAL A CA 1
ATOM 812 C C . VAL A 1 109 ? -16.874 -9.623 20.683 1.00 88.12 109 VAL A C 1
ATOM 814 O O . VAL A 1 109 ? -17.196 -10.406 21.570 1.00 88.12 109 VAL A O 1
ATOM 817 N N . THR A 1 110 ? -16.903 -9.971 19.395 1.00 88.00 110 THR A N 1
ATOM 818 C CA . THR A 1 110 ? -17.289 -11.314 18.911 1.00 88.00 110 THR A CA 1
ATOM 819 C C . THR A 1 110 ? -16.099 -12.240 18.662 1.00 88.00 110 THR A C 1
ATOM 821 O O . THR A 1 110 ? -16.291 -13.401 18.306 1.00 88.00 110 THR A O 1
ATOM 824 N N . ARG A 1 111 ? -14.876 -11.729 18.833 1.00 89.62 111 ARG A N 1
ATOM 825 C CA . ARG A 1 111 ? -13.626 -12.468 18.643 1.00 89.62 111 ARG A CA 1
ATOM 826 C C . ARG A 1 111 ? -13.145 -13.070 19.956 1.00 89.62 111 ARG A C 1
ATOM 828 O O . ARG A 1 111 ? -13.308 -12.482 21.018 1.00 89.62 111 ARG A O 1
ATOM 835 N N . THR A 1 112 ? -12.523 -14.234 19.854 1.00 92.94 112 THR A N 1
ATOM 836 C CA . THR A 1 112 ? -11.839 -14.929 20.946 1.00 92.94 112 THR A CA 1
ATOM 837 C C . THR A 1 112 ? -10.432 -14.368 21.171 1.00 92.94 112 THR A C 1
ATOM 839 O O . THR A 1 112 ? -9.842 -13.758 20.279 1.00 92.94 112 THR A O 1
ATOM 842 N N . ALA A 1 113 ? -9.836 -14.628 22.340 1.00 91.56 113 ALA A N 1
ATOM 843 C CA . ALA A 1 113 ? -8.496 -14.125 22.659 1.00 91.56 113 ALA A CA 1
ATOM 844 C C . ALA A 1 113 ? -7.422 -14.555 21.628 1.00 91.56 113 ALA A C 1
ATOM 846 O O . ALA A 1 113 ? -6.657 -13.696 21.192 1.00 91.56 113 ALA A O 1
ATOM 847 N N . PRO A 1 114 ? -7.384 -15.815 21.139 1.00 92.25 114 PRO A N 1
ATOM 848 C CA . PRO A 1 114 ? -6.451 -16.216 20.079 1.00 92.25 114 PRO A CA 1
ATOM 849 C C . PRO A 1 114 ? -6.669 -15.531 18.726 1.00 92.25 114 PRO A C 1
ATOM 851 O O . PRO A 1 114 ? -5.753 -15.471 17.907 1.00 92.25 114 PRO A O 1
ATOM 854 N N . GLU A 1 115 ? -7.884 -15.065 18.441 1.00 92.00 115 GLU A N 1
ATOM 855 C CA . GLU A 1 115 ? -8.161 -14.280 17.235 1.00 92.00 115 GLU A CA 1
ATOM 856 C C . GLU A 1 115 ? -7.696 -12.837 17.398 1.00 92.00 115 GLU A C 1
ATOM 858 O O . GLU A 1 115 ? -7.164 -12.285 16.444 1.00 92.00 115 GLU A O 1
ATOM 863 N N . VAL A 1 116 ? -7.844 -12.252 18.592 1.00 89.62 116 VAL A N 1
ATOM 864 C CA . VAL A 1 116 ? -7.308 -10.918 18.900 1.00 89.62 116 VAL A CA 1
ATOM 865 C C . VAL A 1 116 ? -5.781 -10.920 18.825 1.00 89.62 116 VAL A C 1
ATOM 867 O O . VAL A 1 116 ? -5.212 -10.059 18.167 1.00 89.62 116 VAL A O 1
ATOM 870 N N . MET A 1 117 ? -5.115 -11.921 19.410 1.00 91.06 117 MET A N 1
ATOM 871 C CA . MET A 1 117 ? -3.649 -12.016 19.378 1.00 91.06 117 MET A CA 1
ATOM 872 C C . MET A 1 117 ? -3.094 -12.073 17.944 1.00 91.06 117 MET A C 1
ATOM 874 O O . MET A 1 117 ? -2.149 -11.359 17.638 1.00 91.06 117 MET A O 1
ATOM 878 N N . ARG A 1 118 ? -3.737 -12.830 17.040 1.00 89.75 118 ARG A N 1
ATOM 879 C CA . ARG A 1 118 ? -3.343 -12.933 15.618 1.00 89.75 118 ARG A CA 1
ATOM 880 C C . ARG A 1 118 ? -3.471 -11.639 14.812 1.00 89.75 118 ARG A C 1
ATOM 882 O O . ARG A 1 118 ? -2.949 -11.567 13.706 1.00 89.75 118 ARG A O 1
ATOM 889 N N . LEU A 1 119 ? -4.234 -10.661 15.300 1.00 85.25 119 LEU A N 1
ATOM 890 C CA . LEU A 1 119 ? -4.369 -9.362 14.636 1.00 85.25 119 LEU A CA 1
ATOM 891 C C . LEU A 1 119 ? -3.228 -8.408 15.001 1.00 85.25 119 LEU A C 1
ATOM 893 O O . LEU A 1 119 ? -3.017 -7.430 14.292 1.00 85.25 119 LEU A O 1
ATOM 897 N N . VAL A 1 120 ? -2.527 -8.677 16.105 1.00 80.31 120 VAL A N 1
ATOM 898 C CA . VAL A 1 120 ? -1.508 -7.788 16.679 1.00 80.31 120 VAL A CA 1
ATOM 899 C C . VAL A 1 120 ? -0.092 -8.360 16.514 1.00 80.31 120 VAL A C 1
ATOM 901 O O . VAL A 1 120 ? 0.865 -7.589 16.504 1.00 80.31 120 VAL A O 1
ATOM 904 N N . GLY A 1 121 ? 0.053 -9.681 16.340 1.00 65.38 121 GLY A N 1
ATOM 905 C CA . GLY A 1 121 ? 1.335 -10.370 16.142 1.00 65.38 121 GLY A CA 1
ATOM 906 C C . GL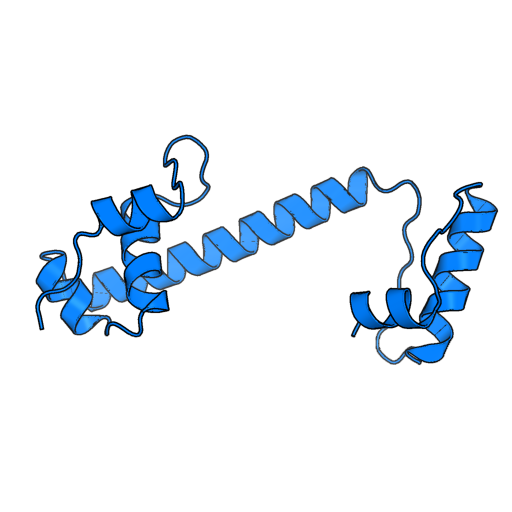Y A 1 121 ? 1.252 -11.579 15.221 1.00 65.38 121 GLY A C 1
ATOM 907 O O . GLY A 1 121 ? 0.211 -12.278 15.240 1.00 65.38 121 GLY A O 1
#

Solvent-accessible surface area (backbone atoms only — not comparable to full-atom values): 7297 Å² total; per-residue (Å²): 132,86,76,77,60,57,66,63,56,36,59,76,72,65,67,51,57,93,83,45,86,44,53,62,70,29,48,43,50,45,62,40,46,80,68,71,49,50,52,58,59,49,10,63,75,67,74,52,49,42,68,56,42,52,52,40,46,53,53,36,54,50,41,50,51,53,50,50,51,51,50,53,51,54,52,56,73,69,44,90,65,87,82,88,80,60,92,88,60,60,67,85,52,50,42,58,55,50,52,53,52,26,55,77,67,73,46,87,78,91,69,52,57,75,56,49,40,60,75,78,97

Nearest PDB structures (foldseek):
  8hno-assembly1_B  TM=8.976E-01  e=2.234E-05  Thermococcus onnurineus NA1
  8hnp-assembly1_B  TM=8.963E-01  e=6.419E-05  Thermococcus onnurineus NA1
  6zix-assembly1_A  TM=7.324E-01  e=3.357E-01  Salmonella enterica subsp. enterica serovar Typhimurium
  1s7o-assembly1_C  TM=3.061E-01  e=5.060E-01  Streptococcus pyogenes serotype M3
  1p4w-assembly1_A  TM=6.247E-01  e=5.284E+00  Erwinia amylovora

Secondary structure (DSSP, 8-state):
-PPPPHHHHHHHTT--TTT-SS-HHHHHHHHHHTTT--HHHHHHHTTS-HHHHHHHHHHHHHHHHHHHHHHHHHHHHH-S------TT--TTTHHHHHHHHHHHTTPPP-S-HHHHHHHH-

pLDDT: mean 92.77, std 5.85, range [59.38, 98.75]

Mean predicted aligned error: 6.63 Å

Radius of gyration: 20.87 Å; Cα contacts (8 Å, |Δi|>4): 80; chains: 1; bounding box: 38×24×53 Å

Sequence (121 aa):
MTLPDPDDLLEQVGFEAGASALTRRQAEVLAFRERDVSQADIAEELGTSRANVSSIESSARENIEKARETVAFAEALSAPVQVTVEAGTDLYDVPNMVYSACDEAGVKVTRTAPEVMRLVG